Protein AF-A0AAJ2K1P2-F1 (afdb_monomer_lite)

Radius of gyration: 14.77 Å; chains: 1; bounding box: 34×27×39 Å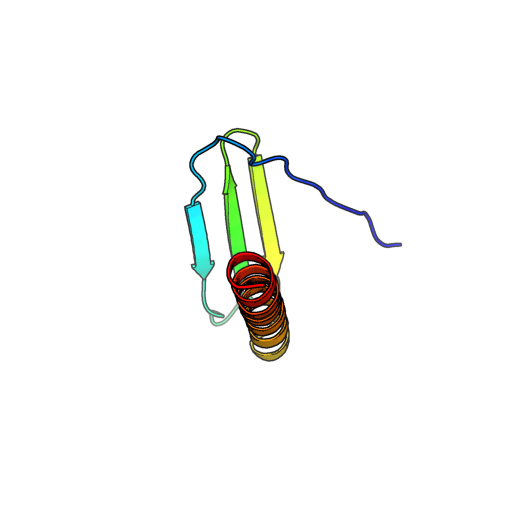

pLDDT: mean 86.18, std 11.6, range [44.44, 96.25]

Secondary structure (DSSP, 8-state):
-PPP-----TTS--EEEEE--BTTB-EEE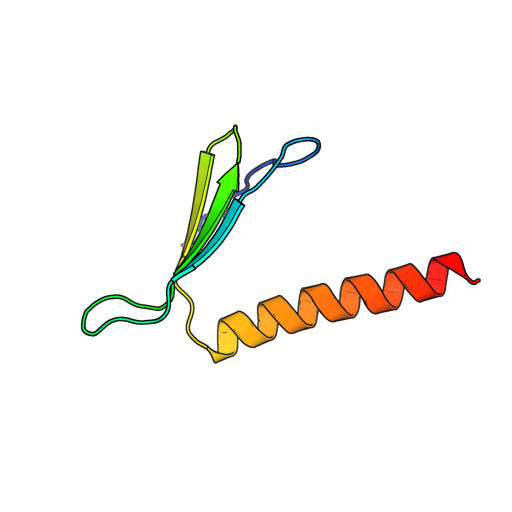EEE-SS-EEEEEE-HHHHHHHHHHHHHHHHHHHHHTT-

Foldseek 3Di:
DDDDDDDDQPPWDKDWDWDPDDPPAAIWTWIDTPRGIDIDRDHPVVVVVVVVVVVVVVVVVVVVVVD

Sequence (67 aa):
MGAAMSLDVTRGRIEVVIQPKLRYSPTTLSIRGQSGTVELHADDEQLEEIELAIREYRKNNRKEEIA

Organism: NCBI:txid3077233

Structure (mmCIF, N/CA/C/O backbone):
data_AF-A0AAJ2K1P2-F1
#
_entry.id   AF-A0AAJ2K1P2-F1
#
loop_
_atom_site.group_PDB
_atom_site.id
_atom_site.type_symbol
_atom_site.label_atom_id
_atom_site.label_alt_id
_atom_site.label_comp_id
_atom_site.label_asym_id
_atom_site.label_entity_id
_atom_site.label_seq_id
_atom_site.pdbx_PDB_ins_code
_atom_site.Cartn_x
_atom_site.Cartn_y
_atom_site.Cartn_z
_atom_site.occupancy
_atom_site.B_iso_or_equiv
_atom_site.auth_seq_id
_atom_site.auth_comp_id
_atom_site.auth_asym_id
_atom_site.auth_atom_id
_atom_site.pdbx_PDB_model_num
ATOM 1 N N . MET A 1 1 ? 10.125 17.481 -4.564 1.00 44.44 1 MET A N 1
ATOM 2 C CA . MET A 1 1 ? 8.697 17.865 -4.549 1.00 44.44 1 MET A CA 1
ATOM 3 C C . MET A 1 1 ? 7.894 16.576 -4.529 1.00 44.44 1 MET A C 1
ATOM 5 O O . MET A 1 1 ? 8.103 15.771 -5.424 1.00 44.44 1 MET A O 1
ATOM 9 N N . GLY A 1 2 ? 7.087 16.329 -3.496 1.00 67.12 2 GLY A N 1
ATOM 10 C CA . GLY A 1 2 ? 6.213 15.152 -3.436 1.00 67.12 2 GLY A CA 1
ATOM 11 C C . GLY A 1 2 ? 4.804 15.530 -3.880 1.00 67.12 2 GLY A C 1
ATOM 12 O O . GLY A 1 2 ? 4.289 16.551 -3.431 1.00 67.12 2 GLY A O 1
ATOM 13 N N . ALA A 1 3 ? 4.203 14.744 -4.771 1.00 78.56 3 ALA A N 1
ATOM 14 C CA . ALA A 1 3 ? 2.791 14.861 -5.111 1.00 78.56 3 ALA A CA 1
ATOM 15 C C . ALA A 1 3 ? 2.009 13.844 -4.275 1.00 78.56 3 ALA A C 1
ATOM 17 O O . ALA A 1 3 ? 2.359 12.665 -4.260 1.00 78.56 3 ALA A O 1
ATOM 18 N N . ALA A 1 4 ? 0.965 14.290 -3.579 1.00 78.62 4 ALA A N 1
ATOM 19 C CA . ALA A 1 4 ? 0.019 13.371 -2.964 1.00 78.62 4 ALA A CA 1
ATOM 20 C C . ALA A 1 4 ? -0.895 12.814 -4.061 1.00 78.62 4 ALA A C 1
ATOM 22 O O . ALA A 1 4 ? -1.493 13.578 -4.819 1.00 78.62 4 ALA A O 1
ATOM 23 N N . MET A 1 5 ? -0.993 11.490 -4.142 1.00 82.06 5 MET A N 1
ATOM 24 C CA . MET A 1 5 ? -1.943 10.805 -5.013 1.00 82.06 5 MET A CA 1
ATOM 25 C C . MET A 1 5 ? -2.998 10.142 -4.136 1.00 82.06 5 MET A C 1
ATOM 27 O O . MET A 1 5 ? -2.662 9.447 -3.179 1.00 82.06 5 MET A O 1
ATOM 31 N N . SER A 1 6 ? -4.270 10.366 -4.450 1.00 85.00 6 SER A N 1
ATOM 32 C CA . SER A 1 6 ? -5.391 9.718 -3.777 1.00 85.00 6 SER A CA 1
ATOM 33 C C . SER A 1 6 ? -6.272 9.014 -4.799 1.00 85.00 6 SER A C 1
ATOM 35 O O . SER A 1 6 ? -6.517 9.518 -5.895 1.00 85.00 6 SER A O 1
ATOM 37 N N . LEU A 1 7 ? -6.741 7.827 -4.427 1.00 87.12 7 LEU A N 1
ATOM 38 C CA . LEU A 1 7 ? -7.706 7.055 -5.192 1.00 87.12 7 LEU A CA 1
ATOM 39 C C . LEU A 1 7 ? -8.859 6.700 -4.258 1.00 87.12 7 LEU A C 1
ATOM 41 O O . LEU A 1 7 ? -8.665 5.969 -3.287 1.00 87.12 7 LEU A O 1
ATOM 45 N N . ASP A 1 8 ? -10.051 7.225 -4.541 1.00 87.69 8 ASP A N 1
ATOM 46 C CA . ASP A 1 8 ? -11.259 6.788 -3.846 1.00 87.69 8 ASP A CA 1
ATOM 47 C C . ASP A 1 8 ? -11.695 5.434 -4.412 1.00 87.69 8 ASP A C 1
ATOM 49 O O . ASP A 1 8 ? -12.014 5.298 -5.599 1.00 87.69 8 ASP A O 1
ATOM 53 N N . VAL A 1 9 ? -11.660 4.432 -3.539 1.00 88.12 9 VAL A N 1
ATOM 54 C CA . VAL A 1 9 ? -12.070 3.053 -3.814 1.00 88.12 9 VAL A CA 1
ATOM 55 C C . VAL A 1 9 ? -13.229 2.605 -2.923 1.00 88.12 9 VAL A C 1
ATOM 57 O O . VAL A 1 9 ? -13.558 1.419 -2.868 1.00 88.12 9 VAL A O 1
ATOM 60 N N . THR A 1 10 ? -13.857 3.532 -2.196 1.00 88.06 10 THR A N 1
ATOM 61 C CA . THR A 1 10 ? -14.965 3.206 -1.300 1.00 88.06 10 THR A CA 1
ATOM 62 C C . THR A 1 10 ? -16.126 2.580 -2.080 1.00 88.06 10 THR A C 1
ATOM 64 O O . THR A 1 10 ? -16.453 2.983 -3.193 1.00 88.06 10 THR A O 1
ATOM 67 N N . ARG A 1 11 ? -16.757 1.548 -1.499 1.00 80.50 11 ARG A N 1
ATOM 68 C CA . ARG A 1 11 ? -17.926 0.826 -2.056 1.00 80.50 11 ARG A CA 1
ATOM 69 C C . ARG A 1 11 ? -17.696 0.093 -3.392 1.00 80.50 11 ARG A C 1
ATOM 71 O O . ARG A 1 11 ? -18.618 -0.566 -3.870 1.00 80.50 11 ARG A O 1
ATOM 78 N N . GLY A 1 12 ? -16.494 0.153 -3.966 1.00 82.94 12 GLY A N 1
ATOM 79 C CA . GLY A 1 12 ? -16.106 -0.573 -5.174 1.00 82.94 12 GLY A CA 1
ATOM 80 C C . GLY A 1 12 ? -15.334 -1.857 -4.867 1.00 82.94 12 GLY A C 1
ATOM 81 O O . GLY A 1 12 ? -14.664 -1.973 -3.842 1.00 82.94 12 GLY A O 1
ATOM 82 N N . ARG A 1 13 ? -15.391 -2.836 -5.779 1.00 88.25 13 ARG A N 1
ATOM 83 C CA . ARG A 1 13 ? -14.449 -3.963 -5.750 1.00 88.25 13 ARG A CA 1
ATOM 84 C C . ARG A 1 13 ? -13.090 -3.464 -6.230 1.00 88.25 13 ARG A C 1
ATOM 86 O O . ARG A 1 13 ? -13.008 -2.865 -7.301 1.00 88.25 13 ARG A O 1
ATOM 93 N N . ILE A 1 14 ? -12.051 -3.758 -5.459 1.00 94.38 14 ILE A N 1
ATOM 94 C CA . ILE A 1 14 ? -10.665 -3.523 -5.857 1.00 94.38 14 ILE A CA 1
ATOM 95 C C . ILE A 1 14 ? -9.939 -4.835 -6.111 1.00 94.38 14 ILE A C 1
ATOM 97 O O . ILE A 1 14 ? -10.298 -5.884 -5.570 1.00 94.38 14 ILE A O 1
ATOM 101 N N . GLU A 1 15 ? -8.898 -4.741 -6.920 1.00 93.75 15 GLU A N 1
ATOM 102 C CA . GLU A 1 15 ? -7.891 -5.771 -7.105 1.00 93.75 15 GLU A CA 1
ATOM 103 C C . GLU A 1 15 ? -6.556 -5.220 -6.602 1.00 93.75 15 GLU A C 1
ATOM 105 O O . GLU A 1 15 ? -6.145 -4.123 -6.984 1.00 93.75 15 GLU A O 1
ATOM 110 N N . VAL A 1 16 ? -5.910 -5.965 -5.707 1.00 94.38 16 VAL A N 1
ATOM 111 C CA . VAL A 1 16 ? -4.613 -5.604 -5.132 1.00 94.38 16 VAL A CA 1
ATOM 112 C C . VAL A 1 16 ? -3.633 -6.712 -5.479 1.00 94.38 16 VAL A C 1
ATOM 114 O O . VAL A 1 16 ? -3.867 -7.868 -5.127 1.00 94.38 16 VAL A O 1
ATOM 117 N N . VAL A 1 17 ? -2.558 -6.362 -6.183 1.00 94.69 17 VAL A N 1
ATOM 118 C CA . VAL A 1 17 ? -1.543 -7.314 -6.650 1.00 94.69 17 VAL A CA 1
ATOM 119 C C . VAL A 1 17 ? -0.163 -6.778 -6.310 1.00 94.69 17 VAL A C 1
ATOM 121 O O . VAL A 1 17 ? 0.133 -5.614 -6.570 1.00 94.69 17 VAL A O 1
ATOM 124 N N . ILE A 1 18 ? 0.688 -7.643 -5.761 1.00 93.75 18 ILE A N 1
ATOM 125 C CA . ILE A 1 18 ? 2.117 -7.377 -5.607 1.00 93.75 18 ILE A CA 1
ATOM 126 C C . ILE A 1 18 ? 2.850 -8.161 -6.688 1.00 93.75 18 ILE A C 1
ATOM 128 O O . ILE A 1 18 ? 2.779 -9.390 -6.739 1.00 93.75 18 ILE A O 1
ATOM 132 N N . GLN A 1 19 ? 3.544 -7.441 -7.559 1.00 92.38 19 GLN A N 1
ATOM 133 C CA . GLN A 1 19 ? 4.443 -8.013 -8.550 1.00 92.38 19 GLN A CA 1
ATOM 134 C C . GLN A 1 19 ? 5.849 -8.006 -7.951 1.00 92.38 19 GLN A C 1
ATOM 136 O O . GLN A 1 19 ? 6.367 -6.919 -7.689 1.00 92.38 19 GLN A O 1
ATOM 141 N N . PRO A 1 20 ? 6.462 -9.174 -7.688 1.00 87.81 20 PRO A N 1
ATOM 142 C CA . PRO A 1 20 ? 7.786 -9.230 -7.088 1.00 87.81 20 PRO 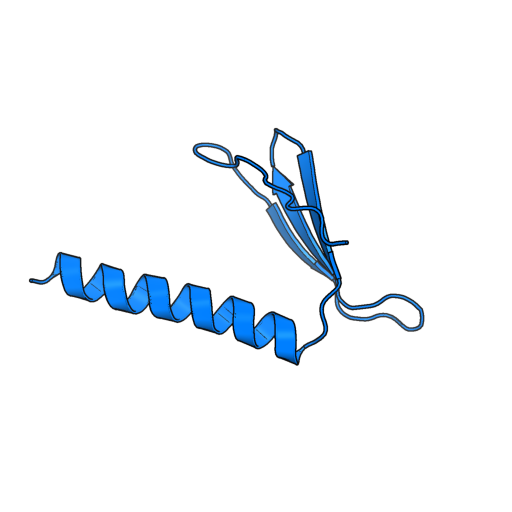A CA 1
ATOM 143 C C . PRO A 1 20 ? 8.831 -8.626 -8.024 1.00 87.81 20 PRO A C 1
ATOM 145 O O . PRO A 1 20 ? 8.678 -8.641 -9.249 1.00 87.81 20 PRO A O 1
ATOM 148 N N . LYS A 1 21 ? 9.927 -8.145 -7.438 1.00 89.19 21 LYS A N 1
ATOM 149 C CA . LYS A 1 21 ? 11.088 -7.648 -8.172 1.00 89.19 21 LYS A CA 1
ATOM 150 C C . LYS A 1 21 ? 11.528 -8.638 -9.253 1.00 89.19 21 LYS A C 1
ATOM 152 O O . LYS A 1 21 ? 11.854 -9.793 -8.972 1.00 89.19 21 LYS A O 1
ATOM 157 N N . LEU A 1 22 ? 11.602 -8.154 -10.489 1.00 86.38 22 LEU A N 1
ATOM 158 C CA . LEU A 1 22 ? 12.232 -8.867 -11.597 1.00 86.38 22 LEU A CA 1
ATOM 159 C C . LEU A 1 22 ? 13.623 -8.285 -11.850 1.00 86.38 22 LEU A C 1
ATOM 161 O O . LEU A 1 22 ? 14.039 -7.283 -11.271 1.00 86.38 22 LEU A O 1
ATOM 165 N N . ARG A 1 23 ? 14.364 -8.907 -12.769 1.00 83.38 23 ARG A N 1
ATOM 166 C CA . ARG A 1 23 ? 15.757 -8.550 -13.085 1.00 83.38 23 ARG A CA 1
ATOM 167 C C . ARG A 1 23 ? 15.964 -7.070 -13.447 1.00 83.38 23 ARG A C 1
ATOM 169 O O . ARG A 1 23 ? 17.059 -6.558 -13.248 1.00 83.38 23 ARG A O 1
ATOM 176 N N . TYR A 1 24 ? 14.926 -6.409 -13.961 1.00 80.81 24 TYR A N 1
ATOM 177 C CA . TYR A 1 24 ? 14.958 -5.015 -14.414 1.00 80.81 24 TYR A CA 1
ATOM 178 C C . TYR A 1 24 ? 13.769 -4.175 -13.917 1.00 80.81 24 TYR A C 1
ATOM 180 O O . TYR A 1 24 ? 13.610 -3.043 -14.366 1.00 80.81 24 TYR A O 1
ATOM 188 N N . SER A 1 25 ? 12.934 -4.699 -13.012 1.00 79.88 25 SER A N 1
ATOM 189 C CA . SER A 1 25 ? 11.792 -3.966 -12.449 1.00 79.88 25 SER A CA 1
ATOM 190 C C . SER A 1 25 ? 11.759 -4.106 -10.925 1.00 79.88 25 SER A C 1
ATOM 192 O O . SER A 1 25 ? 11.979 -5.212 -10.424 1.00 79.88 25 SER A O 1
ATOM 194 N N . PRO A 1 26 ? 11.514 -3.016 -10.173 1.00 85.94 26 PRO A N 1
ATOM 195 C CA . PRO A 1 26 ? 11.328 -3.094 -8.726 1.00 85.94 26 PRO A CA 1
ATOM 196 C C . PRO A 1 26 ? 10.052 -3.873 -8.382 1.00 85.94 26 PRO A C 1
ATOM 198 O O . PRO A 1 26 ? 9.234 -4.147 -9.262 1.00 85.94 26 PRO A O 1
ATOM 201 N N . THR A 1 27 ? 9.880 -4.222 -7.107 1.00 92.50 27 THR A N 1
ATOM 202 C CA . THR A 1 27 ? 8.598 -4.746 -6.635 1.00 92.50 27 THR A CA 1
ATOM 203 C C . THR A 1 27 ? 7.541 -3.646 -6.772 1.00 92.50 27 THR A C 1
ATOM 205 O O . THR A 1 27 ? 7.793 -2.471 -6.486 1.00 92.50 27 THR A O 1
ATOM 208 N N . THR A 1 28 ? 6.358 -4.010 -7.260 1.00 94.19 28 THR A N 1
ATOM 209 C CA . THR A 1 28 ? 5.266 -3.062 -7.503 1.00 94.19 28 THR A CA 1
ATOM 210 C C . THR A 1 28 ? 3.995 -3.539 -6.821 1.00 94.19 28 THR A C 1
ATOM 212 O O . THR A 1 28 ? 3.502 -4.629 -7.110 1.00 94.19 28 THR A O 1
ATOM 215 N N . LEU A 1 29 ? 3.451 -2.709 -5.933 1.00 94.56 29 LEU A N 1
ATOM 216 C CA . LEU A 1 29 ? 2.107 -2.857 -5.388 1.00 94.56 29 LEU A CA 1
ATOM 217 C C . LEU A 1 29 ? 1.138 -2.078 -6.282 1.00 94.56 29 LEU A C 1
ATOM 219 O O . LEU A 1 29 ? 1.171 -0.849 -6.316 1.00 94.56 29 LEU A O 1
ATOM 223 N N . SER A 1 30 ? 0.261 -2.791 -6.979 1.00 93.94 30 SER A N 1
ATOM 224 C CA . SER A 1 30 ? -0.774 -2.203 -7.829 1.00 93.94 30 SER A CA 1
ATOM 225 C C . SER A 1 30 ? -2.138 -2.337 -7.157 1.00 93.94 30 SER A C 1
ATOM 227 O O . SER A 1 30 ? -2.564 -3.440 -6.809 1.00 93.94 30 SER A O 1
ATOM 229 N N . ILE A 1 31 ? -2.845 -1.216 -7.013 1.00 93.88 31 ILE A N 1
ATOM 230 C CA . ILE A 1 31 ? -4.236 -1.162 -6.556 1.00 93.88 31 ILE A CA 1
ATOM 231 C C . ILE A 1 31 ? -5.088 -0.686 -7.724 1.00 93.88 31 ILE A C 1
ATOM 233 O O . ILE A 1 31 ? -4.997 0.471 -8.137 1.00 93.88 31 ILE A O 1
ATOM 237 N N . ARG A 1 32 ? -5.933 -1.573 -8.247 1.00 93.06 32 ARG A N 1
ATOM 238 C CA . ARG A 1 32 ? -6.859 -1.275 -9.339 1.00 93.06 32 ARG A CA 1
ATOM 239 C C . ARG A 1 32 ? -8.283 -1.163 -8.805 1.00 93.06 32 ARG A C 1
ATOM 241 O O . ARG A 1 32 ? -8.814 -2.103 -8.215 1.00 93.06 32 ARG A O 1
ATOM 248 N N . GLY A 1 33 ? -8.901 -0.012 -9.047 1.00 90.31 33 GLY A N 1
ATOM 249 C CA . GLY A 1 33 ? -10.314 0.261 -8.798 1.00 90.31 33 GLY A CA 1
ATOM 250 C C . GLY A 1 33 ? -11.032 0.718 -10.070 1.00 90.31 33 GLY A C 1
ATOM 251 O O . GLY A 1 33 ? -10.442 0.793 -11.146 1.00 90.31 33 GLY A O 1
ATOM 252 N N . GLN A 1 34 ? -12.319 1.051 -9.953 1.00 86.88 34 GLN A N 1
ATOM 253 C CA . GLN A 1 34 ? -13.104 1.577 -11.082 1.00 86.88 34 GLN A CA 1
ATOM 254 C C . GLN A 1 34 ? -12.625 2.960 -11.542 1.00 86.88 34 GLN A C 1
ATOM 256 O O . GLN A 1 34 ? -12.677 3.273 -12.726 1.00 86.88 34 GLN A O 1
ATOM 261 N N . SER A 1 35 ? -12.166 3.780 -10.597 1.00 85.31 35 SER A N 1
ATOM 262 C CA . SER A 1 35 ? -11.709 5.154 -10.811 1.00 85.31 35 SER A CA 1
ATOM 263 C C .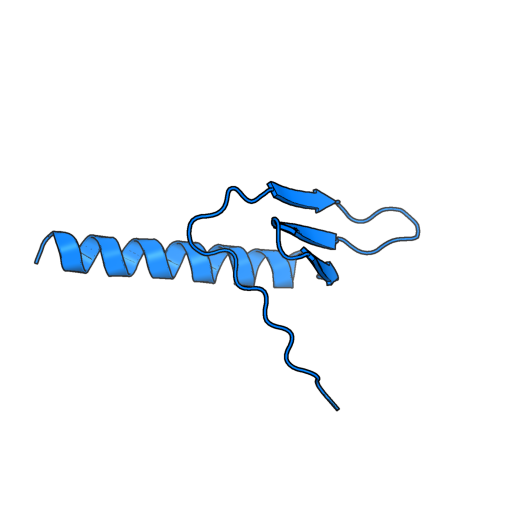 SER A 1 35 ? -10.292 5.242 -11.386 1.00 85.31 35 SER A C 1
ATOM 265 O O . SER A 1 35 ? -9.902 6.300 -11.874 1.00 85.31 35 SER A O 1
ATOM 267 N N . GLY A 1 36 ? -9.519 4.151 -11.357 1.00 88.38 36 GLY A N 1
ATOM 268 C CA . GLY A 1 36 ? -8.149 4.137 -11.857 1.00 88.38 36 GLY A CA 1
ATOM 269 C C . GLY A 1 36 ? -7.274 3.063 -11.222 1.00 88.38 36 GLY A C 1
ATOM 270 O O . GLY A 1 36 ? -7.748 2.146 -10.551 1.00 88.38 36 GLY A O 1
ATOM 271 N N . THR A 1 37 ? -5.969 3.168 -11.466 1.00 91.44 37 THR A N 1
ATOM 272 C CA . THR A 1 37 ? -4.943 2.306 -10.865 1.00 91.44 37 THR A CA 1
ATOM 273 C C . THR A 1 37 ? -3.883 3.177 -10.201 1.00 91.44 37 THR A C 1
ATOM 275 O O . THR A 1 37 ? -3.448 4.164 -10.790 1.00 91.44 37 THR A O 1
ATOM 278 N N . VAL A 1 38 ? -3.481 2.809 -8.986 1.00 92.50 38 VAL A N 1
ATOM 279 C CA . VAL A 1 38 ? -2.318 3.375 -8.293 1.00 92.50 38 VAL A CA 1
ATOM 280 C C . VAL A 1 38 ? -1.243 2.305 -8.227 1.00 92.50 38 VAL A C 1
ATOM 282 O O . VAL A 1 38 ? -1.524 1.172 -7.836 1.00 92.50 38 VAL A O 1
ATOM 285 N N . GLU A 1 39 ? -0.023 2.671 -8.606 1.00 92.31 39 GLU A N 1
ATOM 286 C CA . GLU A 1 39 ? 1.145 1.798 -8.547 1.00 92.31 39 GLU A CA 1
ATOM 287 C C . GLU A 1 39 ? 2.178 2.397 -7.601 1.00 92.31 39 GLU A C 1
ATOM 289 O O . GLU A 1 39 ? 2.585 3.551 -7.746 1.00 92.31 39 GLU A O 1
ATOM 294 N N . LEU A 1 40 ? 2.587 1.603 -6.618 1.00 91.88 40 LEU A N 1
ATOM 295 C CA . LEU A 1 40 ? 3.641 1.941 -5.680 1.00 91.88 40 LEU A CA 1
ATOM 296 C C . LEU A 1 40 ? 4.848 1.052 -5.961 1.00 91.88 40 LEU A C 1
ATOM 298 O O . LEU A 1 40 ? 4.768 -0.170 -5.846 1.00 91.88 40 LEU A O 1
ATOM 302 N N . HIS A 1 41 ? 5.971 1.670 -6.315 1.00 92.44 41 HIS A N 1
ATOM 303 C CA . HIS A 1 41 ? 7.259 0.989 -6.362 1.00 92.44 41 HIS A CA 1
ATOM 304 C C . HIS A 1 41 ? 7.857 1.015 -4.962 1.00 92.44 41 HIS A C 1
ATOM 306 O O . HIS A 1 41 ? 8.141 2.092 -4.441 1.00 92.44 41 HIS A O 1
ATOM 312 N N . ALA A 1 42 ? 8.021 -0.162 -4.377 1.00 89.88 42 ALA A N 1
ATOM 313 C CA . ALA A 1 42 ? 8.508 -0.331 -3.018 1.00 89.88 42 ALA A CA 1
ATOM 314 C C . ALA A 1 42 ? 9.512 -1.485 -2.971 1.00 89.88 42 ALA A C 1
ATOM 316 O O . ALA A 1 42 ? 9.471 -2.378 -3.819 1.00 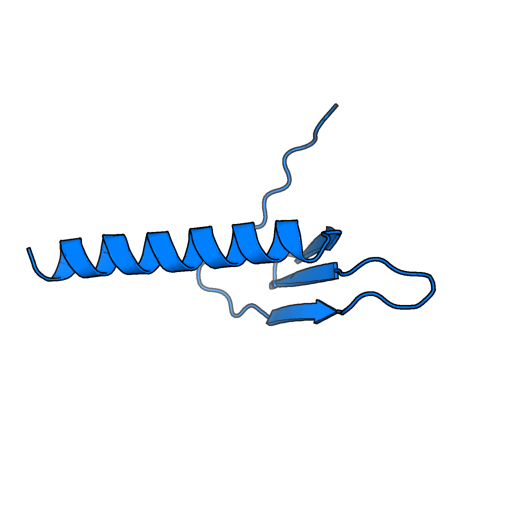89.88 42 ALA A O 1
ATOM 317 N N . ASP A 1 43 ? 10.428 -1.460 -2.012 1.00 91.00 43 ASP A N 1
ATOM 318 C CA . ASP A 1 43 ? 11.215 -2.637 -1.646 1.00 91.00 43 ASP A CA 1
ATOM 319 C C . ASP A 1 43 ? 10.489 -3.490 -0.590 1.00 91.00 43 ASP A C 1
ATOM 321 O O . ASP A 1 43 ? 9.361 -3.195 -0.185 1.00 91.00 43 ASP A O 1
ATOM 325 N N . ASP A 1 44 ? 11.117 -4.596 -0.196 1.00 89.19 44 ASP A N 1
ATOM 326 C CA . ASP A 1 44 ? 10.506 -5.563 0.715 1.00 89.19 44 ASP A CA 1
ATOM 327 C C . ASP A 1 44 ? 10.305 -4.973 2.124 1.00 89.19 44 ASP A C 1
ATOM 329 O O . ASP A 1 44 ? 9.282 -5.248 2.750 1.00 89.19 44 ASP A O 1
ATOM 333 N N . GLU A 1 45 ? 11.216 -4.108 2.591 1.00 92.12 45 GLU A N 1
ATOM 334 C CA . GLU A 1 45 ? 11.109 -3.430 3.894 1.00 92.12 45 GLU A CA 1
ATOM 335 C C . GLU A 1 45 ? 9.918 -2.461 3.905 1.00 92.12 45 GLU A C 1
ATOM 337 O O . GLU A 1 45 ? 9.095 -2.468 4.820 1.00 92.12 45 GLU A O 1
ATOM 342 N N . GLN A 1 46 ? 9.756 -1.676 2.838 1.00 93.81 46 GLN A N 1
ATOM 343 C CA . GLN A 1 46 ? 8.632 -0.749 2.685 1.00 93.81 46 GLN A CA 1
ATOM 344 C C . GLN A 1 46 ? 7.280 -1.470 2.575 1.00 93.81 46 GLN A C 1
ATOM 346 O O . GLN A 1 46 ? 6.265 -0.974 3.070 1.00 93.81 46 GLN A O 1
ATOM 351 N N . LEU A 1 47 ? 7.234 -2.642 1.934 1.00 92.50 47 LEU A N 1
ATOM 352 C CA . LEU A 1 47 ? 6.018 -3.458 1.894 1.00 92.50 47 LEU A CA 1
ATOM 353 C C . LEU A 1 47 ? 5.672 -4.053 3.261 1.00 92.50 47 LEU A C 1
ATOM 355 O O . LEU A 1 47 ? 4.488 -4.114 3.606 1.00 92.50 47 LEU A O 1
ATOM 359 N N . GLU A 1 48 ? 6.675 -4.453 4.044 1.00 93.94 48 GLU A N 1
ATOM 360 C CA . GLU A 1 48 ? 6.477 -4.915 5.419 1.00 93.94 48 GLU A CA 1
ATOM 361 C C . GLU A 1 48 ? 5.900 -3.799 6.304 1.00 93.94 48 GLU A C 1
ATOM 363 O O . GLU A 1 48 ? 4.946 -4.042 7.046 1.00 93.94 48 GLU A O 1
ATOM 368 N N . GLU A 1 49 ? 6.382 -2.558 6.170 1.00 96.06 49 GLU A N 1
ATOM 369 C CA . GLU A 1 49 ? 5.812 -1.408 6.888 1.00 96.06 49 GLU A CA 1
ATOM 370 C C . GLU A 1 49 ? 4.328 -1.185 6.550 1.00 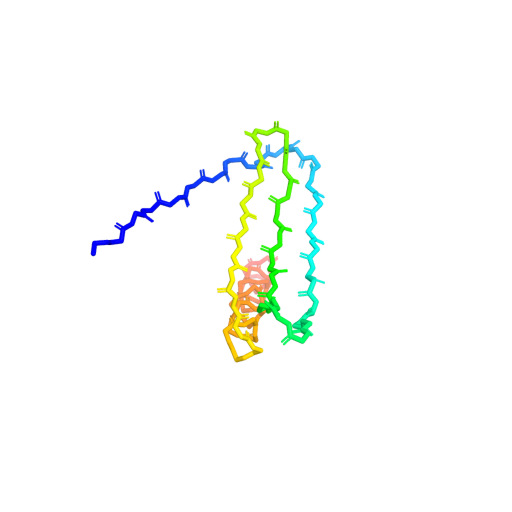96.06 49 GLU A C 1
ATOM 372 O O . GLU A 1 49 ? 3.503 -0.963 7.444 1.00 96.06 49 GLU A O 1
ATOM 377 N N . ILE A 1 50 ? 3.959 -1.294 5.268 1.00 94.31 50 ILE A N 1
ATOM 378 C CA . ILE A 1 50 ? 2.562 -1.179 4.821 1.00 94.31 50 ILE A CA 1
ATOM 379 C C . ILE A 1 50 ? 1.707 -2.295 5.426 1.00 94.31 50 ILE A C 1
ATOM 381 O O . ILE A 1 50 ? 0.603 -2.042 5.921 1.00 94.31 50 ILE A O 1
ATOM 385 N N . GLU A 1 51 ? 2.199 -3.535 5.406 1.00 95.00 51 GLU A N 1
ATOM 386 C CA . GLU A 1 51 ? 1.500 -4.664 6.012 1.00 95.00 51 GLU A CA 1
ATOM 387 C C . GLU A 1 51 ? 1.290 -4.449 7.517 1.00 95.00 51 GLU A C 1
ATOM 389 O O . GLU A 1 51 ? 0.185 -4.668 8.034 1.00 95.00 51 GLU A O 1
ATOM 394 N N . LEU A 1 52 ? 2.335 -4.012 8.219 1.00 96.19 52 LEU A N 1
ATOM 395 C CA . LEU A 1 52 ? 2.315 -3.791 9.657 1.00 96.19 52 LEU A CA 1
ATOM 396 C C . LEU A 1 52 ? 1.290 -2.713 10.029 1.00 96.19 52 LEU A C 1
ATOM 398 O O . LEU A 1 52 ? 0.443 -2.964 10.889 1.00 96.19 52 LEU A O 1
ATOM 402 N N . ALA A 1 53 ? 1.260 -1.588 9.310 1.00 96.25 53 ALA A N 1
ATOM 403 C CA . ALA A 1 53 ? 0.269 -0.529 9.512 1.00 96.25 53 ALA A CA 1
ATOM 404 C C . ALA A 1 53 ? -1.182 -1.034 9.352 1.00 96.25 53 ALA A C 1
ATOM 406 O O . ALA A 1 53 ? -2.056 -0.735 10.174 1.00 96.25 53 ALA A O 1
ATOM 407 N N . ILE A 1 54 ? -1.453 -1.864 8.334 1.00 94.38 54 ILE A N 1
ATOM 408 C CA . ILE A 1 54 ? -2.782 -2.469 8.123 1.00 94.38 54 ILE A CA 1
ATOM 409 C C . ILE A 1 54 ? -3.138 -3.429 9.269 1.00 94.38 54 ILE A C 1
ATOM 411 O O . ILE A 1 54 ? -4.283 -3.451 9.741 1.00 94.38 54 ILE A O 1
ATOM 415 N N . ARG A 1 55 ? -2.178 -4.247 9.720 1.00 95.31 55 ARG A N 1
ATOM 416 C CA . ARG A 1 55 ? -2.370 -5.183 10.839 1.00 95.31 55 ARG A CA 1
ATOM 417 C C . ARG A 1 55 ? -2.669 -4.441 12.143 1.00 95.31 55 ARG A C 1
ATOM 419 O O . ARG A 1 55 ? -3.580 -4.847 12.869 1.00 95.31 55 ARG A O 1
ATOM 426 N N . GLU A 1 56 ? -1.952 -3.359 12.428 1.00 94.88 56 GLU A N 1
ATOM 427 C CA . GLU A 1 56 ? -2.160 -2.531 13.620 1.00 94.88 56 GLU A CA 1
ATOM 428 C C . GLU A 1 56 ? -3.532 -1.857 13.629 1.00 94.88 56 GLU A C 1
ATOM 430 O O . GLU A 1 56 ? -4.247 -1.957 14.630 1.00 94.88 56 GLU A O 1
ATOM 435 N N . TYR A 1 57 ? -3.957 -1.275 12.504 1.00 93.19 57 TYR A N 1
ATOM 436 C CA . TYR A 1 57 ? -5.302 -0.710 12.357 1.00 93.19 57 TYR A CA 1
ATOM 437 C C . TYR A 1 57 ? -6.394 -1.735 12.703 1.00 93.19 57 TYR A C 1
ATOM 439 O O . TYR A 1 57 ? -7.276 -1.476 13.524 1.00 93.19 57 TYR A O 1
ATOM 447 N N . ARG A 1 58 ? -6.296 -2.955 12.154 1.00 92.12 58 ARG A N 1
ATOM 448 C CA . ARG A 1 58 ? -7.251 -4.040 12.447 1.00 92.12 58 ARG A CA 1
ATOM 449 C C . ARG A 1 58 ? -7.241 -4.454 13.917 1.00 92.12 58 ARG A C 1
ATOM 451 O O . ARG A 1 58 ? -8.293 -4.772 14.470 1.00 92.12 58 ARG A O 1
ATOM 458 N N . LYS A 1 59 ? -6.064 -4.488 14.547 1.00 92.00 59 LYS A N 1
ATOM 459 C CA . LYS A 1 59 ? -5.915 -4.843 15.964 1.00 92.00 59 LYS A CA 1
ATOM 460 C C . LYS A 1 59 ? -6.571 -3.806 16.874 1.00 92.00 59 LYS A C 1
ATOM 462 O O . LYS A 1 59 ? -7.191 -4.201 17.858 1.00 92.00 59 LYS A O 1
ATOM 467 N N . ASN A 1 60 ? -6.439 -2.521 16.559 1.00 87.25 60 ASN A N 1
ATOM 468 C CA . ASN A 1 60 ? -7.004 -1.443 17.367 1.00 87.25 60 ASN A CA 1
ATOM 469 C C . ASN A 1 60 ? -8.526 -1.370 17.222 1.00 87.25 60 ASN A C 1
ATOM 471 O O . ASN A 1 60 ? -9.218 -1.397 18.234 1.00 87.25 60 ASN A O 1
ATOM 475 N N . ASN A 1 61 ? -9.055 -1.442 16.000 1.00 80.56 61 ASN A N 1
ATOM 476 C CA . ASN A 1 61 ? -10.507 -1.415 15.793 1.00 80.56 61 ASN A CA 1
ATOM 477 C C . ASN A 1 61 ? -11.214 -2.624 16.414 1.00 80.56 61 ASN A C 1
ATOM 479 O O . ASN A 1 61 ? -12.304 -2.498 16.958 1.00 80.56 61 ASN A O 1
ATOM 483 N N . ARG A 1 62 ? -10.575 -3.802 16.411 1.00 71.50 62 ARG A N 1
ATOM 484 C CA . ARG A 1 62 ? -11.124 -4.975 17.105 1.00 71.50 62 ARG A CA 1
ATOM 485 C C . ARG A 1 62 ? -11.201 -4.778 18.622 1.00 71.50 62 ARG A C 1
ATOM 487 O O . ARG A 1 62 ? -12.041 -5.401 19.255 1.00 71.50 62 ARG A O 1
ATOM 494 N N . LYS A 1 63 ? -10.323 -3.971 19.223 1.00 63.56 63 LYS A N 1
ATOM 495 C CA . LYS A 1 63 ? -10.393 -3.681 20.664 1.00 63.56 63 LYS A CA 1
ATOM 496 C C . LYS A 1 63 ? -11.532 -2.724 20.999 1.00 63.56 63 LYS A C 1
ATOM 498 O O . LYS A 1 63 ? -12.120 -2.877 22.060 1.00 63.56 63 LYS A O 1
ATOM 503 N N . GLU A 1 64 ? -11.841 -1.785 20.109 1.00 59.50 64 GLU A N 1
ATOM 504 C CA . GLU A 1 64 ? -12.959 -0.849 20.280 1.00 59.50 64 GLU A CA 1
ATOM 505 C C . GLU A 1 64 ? -14.326 -1.529 20.125 1.00 59.50 64 GLU A C 1
ATOM 507 O O . GLU A 1 64 ? -15.284 -1.109 20.752 1.00 59.50 64 GLU A O 1
ATOM 512 N N . GLU A 1 65 ? -14.424 -2.618 19.357 1.00 55.62 65 GLU A N 1
ATOM 513 C CA . GLU A 1 65 ? -15.681 -3.366 19.174 1.00 55.62 65 GLU A CA 1
ATOM 514 C C . GLU A 1 65 ? -16.062 -4.250 20.385 1.00 55.62 65 GLU A C 1
ATOM 516 O O . GLU A 1 65 ? -17.173 -4.771 20.450 1.00 55.62 65 GLU A O 1
ATOM 521 N N . ILE A 1 66 ? -15.139 -4.450 21.336 1.00 56.22 66 ILE A N 1
ATOM 522 C CA . ILE A 1 66 ? -15.309 -5.311 22.527 1.00 56.22 66 ILE A CA 1
ATOM 523 C C . ILE A 1 66 ? -15.276 -4.476 23.830 1.00 56.22 66 ILE A C 1
ATOM 525 O O . ILE A 1 66 ? -15.341 -5.037 24.925 1.00 56.22 66 ILE A O 1
ATOM 529 N N . ALA A 1 67 ? -15.158 -3.148 23.727 1.00 48.75 67 ALA A N 1
ATOM 530 C CA . ALA A 1 67 ? -15.190 -2.203 24.847 1.00 48.75 67 ALA A CA 1
ATOM 531 C C . ALA A 1 67 ? -16.543 -1.483 24.908 1.00 48.75 67 ALA A C 1
ATOM 533 O O . ALA A 1 67 ? -17.013 -1.242 26.042 1.00 48.75 67 ALA A O 1
#